Protein AF-V9IJ85-F1 (afdb_monomer_lite)

Sequence (148 aa):
MTEASREPELADPENPDKTALNLTSASNKMKPLPERGTWSTKLDFILSVVGLAIGLGNVWRFPYLCYKNGGGAFLIPYFLTLVLAGIPMFFMELALGQMLTVGGLGVFKIAPLFKGIGYAAAVMSCWMNVYYIVILAWAIFYFFMFHA

Structure (mmCIF, N/CA/C/O backbone):
data_AF-V9IJ85-F1
#
_entry.id   AF-V9IJ85-F1
#
loop_
_atom_site.group_PDB
_atom_site.id
_atom_site.type_symbol
_atom_site.label_atom_id
_atom_site.label_alt_id
_atom_site.label_comp_id
_atom_site.label_asym_id
_atom_site.label_entity_id
_atom_site.label_seq_id
_atom_site.pdbx_PDB_ins_code
_atom_site.Cartn_x
_atom_site.Cartn_y
_atom_site.Cartn_z
_atom_site.occupancy
_atom_site.B_iso_or_equiv
_atom_site.auth_seq_id
_atom_site.auth_comp_id
_atom_site.auth_asym_id
_atom_site.auth_atom_id
_atom_site.pdbx_PDB_model_num
ATOM 1 N N . MET A 1 1 ? 23.649 38.481 45.532 1.00 37.12 1 MET A N 1
ATOM 2 C CA . MET A 1 1 ? 23.241 38.721 46.929 1.00 37.12 1 MET A CA 1
ATOM 3 C C . MET A 1 1 ? 21.726 38.827 46.903 1.00 37.12 1 MET A C 1
ATOM 5 O O . MET A 1 1 ? 21.213 39.809 46.394 1.00 37.12 1 MET A O 1
ATOM 9 N N . THR A 1 2 ? 21.079 37.660 46.958 1.00 39.44 2 THR A N 1
ATOM 10 C CA . THR A 1 2 ? 20.395 37.089 48.150 1.00 39.44 2 THR A CA 1
ATOM 11 C C . THR A 1 2 ? 18.951 37.603 48.198 1.00 39.44 2 THR A C 1
ATOM 13 O O . THR A 1 2 ? 18.732 38.784 48.413 1.00 39.44 2 THR A O 1
ATOM 16 N N . GLU A 1 3 ? 17.987 36.864 47.641 1.00 40.53 3 GLU A N 1
ATOM 17 C CA . GLU A 1 3 ? 17.265 35.720 48.240 1.00 40.53 3 GLU A CA 1
ATOM 18 C C . GLU A 1 3 ? 16.127 36.186 49.152 1.00 40.53 3 GLU A C 1
ATOM 20 O O . GLU A 1 3 ? 16.358 36.763 50.205 1.00 40.53 3 GLU A O 1
ATOM 25 N N . ALA A 1 4 ? 14.898 35.931 48.704 1.00 38.41 4 ALA A N 1
ATOM 26 C CA . ALA A 1 4 ? 13.751 35.651 49.559 1.00 38.41 4 ALA A CA 1
ATOM 27 C C . ALA A 1 4 ? 12.701 34.951 48.687 1.00 38.41 4 ALA A C 1
ATOM 29 O O . ALA A 1 4 ? 11.758 35.542 48.159 1.00 38.41 4 ALA A O 1
ATOM 30 N N . SER A 1 5 ? 12.979 33.674 48.447 1.00 39.62 5 SER A N 1
ATOM 31 C CA . SER A 1 5 ? 11.998 32.600 48.328 1.00 39.62 5 SER A CA 1
ATOM 32 C C . SER A 1 5 ? 10.696 32.972 49.040 1.00 39.62 5 SER A C 1
ATOM 34 O O . SER A 1 5 ? 10.656 33.072 50.261 1.00 39.62 5 SER A O 1
ATOM 36 N N . ARG A 1 6 ? 9.621 33.179 48.273 1.00 44.38 6 ARG A N 1
ATOM 37 C CA . ARG A 1 6 ? 8.269 33.191 48.831 1.00 44.38 6 ARG A CA 1
ATOM 38 C C . ARG A 1 6 ? 8.025 31.775 49.347 1.00 44.38 6 ARG A C 1
ATOM 40 O O . ARG A 1 6 ? 7.895 30.852 48.543 1.00 44.38 6 ARG A O 1
ATOM 47 N N . GLU A 1 7 ? 8.107 31.612 50.661 1.00 44.44 7 GLU A N 1
ATOM 48 C CA . GLU A 1 7 ? 7.879 30.347 51.349 1.00 44.44 7 GLU A CA 1
ATOM 49 C C . GLU A 1 7 ? 6.534 29.753 50.897 1.00 44.44 7 GLU A C 1
ATOM 51 O O . GLU A 1 7 ? 5.569 30.502 50.706 1.00 44.44 7 GLU A O 1
ATOM 56 N N . PRO A 1 8 ? 6.444 28.432 50.666 1.00 44.72 8 PRO A N 1
ATOM 57 C CA . PRO A 1 8 ? 5.149 27.790 50.529 1.00 44.72 8 PRO A CA 1
ATOM 58 C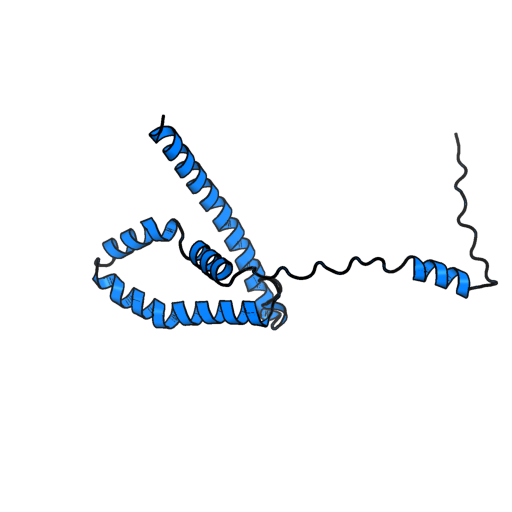 C . PRO A 1 8 ? 4.419 27.985 51.857 1.00 44.72 8 PRO A C 1
ATOM 60 O O . PRO A 1 8 ? 4.891 27.506 52.886 1.00 44.72 8 PRO A O 1
ATOM 63 N N . GLU A 1 9 ? 3.314 28.731 51.835 1.00 52.47 9 GLU A N 1
ATOM 64 C CA . GLU A 1 9 ? 2.463 28.926 53.005 1.00 52.47 9 GLU A CA 1
ATOM 65 C C . GLU A 1 9 ? 2.136 27.546 53.587 1.00 52.47 9 GLU A C 1
ATOM 67 O O . GLU A 1 9 ? 1.578 26.673 52.913 1.00 52.47 9 GLU A O 1
ATOM 72 N N . LEU A 1 10 ? 2.659 27.323 54.794 1.00 48.00 10 LEU A N 1
ATOM 73 C CA . LEU A 1 10 ? 2.679 26.047 55.487 1.00 48.00 10 LEU A CA 1
ATOM 74 C C . LEU A 1 10 ? 1.236 25.576 55.646 1.00 48.00 10 LEU A C 1
ATOM 76 O O . LEU A 1 10 ? 0.383 26.345 56.078 1.00 48.00 10 LEU A O 1
ATOM 80 N N . ALA A 1 11 ? 0.986 24.324 55.255 1.00 53.44 11 ALA A N 1
ATOM 81 C CA . ALA A 1 11 ? -0.312 23.671 55.323 1.00 53.44 11 ALA A CA 1
ATOM 82 C C . ALA A 1 11 ? -1.016 23.977 56.651 1.00 53.44 11 ALA A C 1
ATOM 84 O O . ALA A 1 11 ? -0.622 23.456 57.693 1.00 53.44 11 ALA A O 1
ATOM 85 N N . ASP A 1 12 ? -2.046 24.820 56.595 1.00 47.56 12 ASP A N 1
ATOM 86 C CA . ASP A 1 12 ? -2.911 25.088 57.733 1.00 47.56 12 ASP A CA 1
ATOM 87 C C . ASP A 1 12 ? -3.688 23.793 58.055 1.00 47.56 12 ASP A C 1
ATOM 89 O O . ASP A 1 12 ? -4.469 23.321 57.216 1.00 47.56 12 ASP A O 1
ATOM 93 N N . PRO A 1 13 ? -3.449 23.161 59.222 1.00 54.19 13 PRO A N 1
ATOM 94 C CA . PRO A 1 13 ? -4.105 21.913 59.596 1.00 54.19 13 PRO A CA 1
ATOM 95 C C . PRO A 1 13 ? -5.599 22.095 59.912 1.00 54.19 13 PRO A C 1
ATOM 97 O O . PRO A 1 13 ? -6.288 21.098 60.123 1.00 54.19 13 PRO A O 1
ATOM 100 N N . GLU A 1 14 ? -6.118 23.328 59.943 1.00 55.62 14 GLU A N 1
ATOM 101 C CA . GLU A 1 14 ? -7.492 23.615 60.363 1.00 55.62 14 GLU A CA 1
ATOM 102 C C . GLU A 1 14 ? -8.540 23.430 59.248 1.00 55.62 14 GLU A C 1
ATOM 104 O O . GLU A 1 14 ? -9.742 23.413 59.518 1.00 55.62 14 GLU A O 1
ATOM 109 N N . ASN A 1 15 ? -8.137 23.235 57.984 1.00 56.44 15 ASN A N 1
ATOM 110 C CA . ASN A 1 15 ? -9.106 22.946 56.922 1.00 56.44 15 ASN A CA 1
ATOM 111 C C . ASN A 1 15 ? -8.552 22.081 55.769 1.00 56.44 15 ASN A C 1
ATOM 113 O O . ASN A 1 15 ? -8.180 22.607 54.712 1.00 56.44 15 ASN A O 1
ATOM 117 N N . PRO A 1 16 ? -8.550 20.744 55.924 1.00 55.44 16 PRO A N 1
ATOM 118 C CA . PRO A 1 16 ? -8.091 19.824 54.882 1.00 55.44 16 PRO A CA 1
ATOM 119 C C . PRO A 1 16 ? -8.937 19.880 53.595 1.00 55.44 16 PRO A C 1
ATOM 121 O O . PRO A 1 16 ? -8.431 19.546 52.521 1.00 55.44 16 PRO A O 1
ATOM 124 N N . ASP A 1 17 ? -10.185 20.359 53.662 1.00 57.25 17 ASP A N 1
ATOM 125 C CA . ASP A 1 17 ? -11.093 20.412 52.511 1.00 57.25 17 ASP A CA 1
ATOM 126 C C . ASP A 1 17 ? -10.728 21.524 51.519 1.00 57.25 17 ASP A C 1
ATOM 128 O O . ASP A 1 17 ? -10.814 21.328 50.306 1.00 57.25 17 ASP A O 1
ATOM 132 N N . LYS A 1 18 ? -10.254 22.684 51.996 1.00 54.59 18 LYS A N 1
ATOM 133 C CA . LYS A 1 18 ? -9.856 23.813 51.127 1.00 54.59 18 LYS A CA 1
ATOM 134 C C . LYS A 1 18 ? -8.596 23.505 50.312 1.00 54.59 18 LYS A C 1
ATOM 136 O O . LYS A 1 18 ? -8.509 23.867 49.138 1.00 54.59 18 LYS A O 1
ATOM 141 N N . THR A 1 19 ? -7.648 22.785 50.906 1.00 54.44 19 THR A N 1
ATOM 142 C CA . THR A 1 19 ? -6.411 22.347 50.240 1.00 54.44 19 THR A CA 1
ATOM 143 C C . THR A 1 19 ? -6.693 21.244 49.216 1.00 54.44 19 THR A C 1
ATOM 145 O O . THR A 1 19 ? -6.159 21.278 48.105 1.00 54.44 19 THR A O 1
ATOM 148 N N . ALA A 1 20 ? -7.609 20.319 49.529 1.00 57.16 20 ALA A N 1
ATOM 149 C CA . ALA A 1 20 ? -8.085 19.308 48.588 1.00 57.16 20 ALA A CA 1
ATOM 150 C C . ALA A 1 20 ? -8.893 19.916 47.423 1.00 57.16 20 ALA A C 1
ATOM 152 O O . ALA A 1 20 ? -8.731 19.490 46.279 1.00 57.16 20 ALA A O 1
ATOM 153 N N . LEU A 1 21 ? -9.708 20.948 47.670 1.00 55.69 21 LEU A N 1
ATOM 154 C CA . LEU A 1 21 ? -10.463 21.689 46.646 1.00 55.69 21 LEU A CA 1
ATOM 155 C C . LEU A 1 21 ? -9.553 22.440 45.660 1.00 55.69 21 LEU A C 1
ATOM 157 O O . LEU A 1 21 ? -9.833 22.474 44.461 1.00 55.69 21 LEU A O 1
ATOM 161 N N . ASN A 1 22 ? -8.428 22.983 46.127 1.00 53.69 22 ASN A N 1
ATOM 162 C CA . ASN A 1 22 ? -7.446 23.652 45.267 1.00 53.69 22 ASN A CA 1
ATOM 163 C C . ASN A 1 22 ? -6.596 22.658 44.450 1.00 53.69 22 ASN A C 1
ATOM 165 O O . ASN A 1 22 ? -6.284 22.924 43.290 1.00 53.69 22 ASN A O 1
ATOM 169 N N . LEU A 1 23 ? -6.285 21.474 44.998 1.00 54.50 23 LEU A N 1
ATOM 170 C CA . LEU A 1 23 ? -5.631 20.395 44.242 1.00 54.50 23 LEU A CA 1
ATOM 171 C C . LEU A 1 23 ? -6.566 19.724 43.221 1.00 54.50 23 LEU A C 1
ATOM 173 O O . LEU A 1 23 ? -6.123 19.324 42.144 1.00 54.50 23 LEU A O 1
ATOM 177 N N . THR A 1 24 ? -7.857 19.603 43.535 1.00 53.09 24 THR A N 1
ATOM 178 C CA . THR A 1 24 ? -8.856 19.004 42.633 1.00 53.09 24 THR A CA 1
ATOM 179 C C . THR A 1 24 ? -9.293 19.958 41.525 1.00 53.09 24 THR A C 1
ATOM 181 O O . THR A 1 24 ? -9.548 19.496 40.419 1.00 53.09 24 THR A O 1
ATOM 184 N N . SER A 1 25 ? -9.295 21.274 41.760 1.00 50.31 25 SER A N 1
ATOM 185 C CA . SER A 1 25 ? -9.588 22.282 40.726 1.00 50.31 25 SER A CA 1
ATOM 186 C C . SER A 1 25 ? -8.411 22.569 39.781 1.00 50.31 25 SER A C 1
ATOM 188 O O . SER A 1 25 ? -8.627 23.017 38.654 1.00 50.31 25 SER A O 1
ATOM 190 N N . ALA A 1 26 ? -7.175 22.252 40.188 1.00 48.69 26 ALA A N 1
ATOM 191 C CA . ALA A 1 26 ? -6.003 22.250 39.308 1.00 48.69 26 ALA A CA 1
ATOM 192 C C . ALA A 1 26 ? -5.877 20.962 38.467 1.00 48.69 26 ALA A C 1
ATOM 194 O O . ALA A 1 26 ? -5.131 20.926 37.484 1.00 48.69 26 ALA A O 1
ATOM 195 N N . SER A 1 27 ? -6.623 19.911 38.820 1.00 50.59 27 SER A N 1
ATOM 196 C CA . SER A 1 27 ? -6.735 18.696 38.024 1.00 50.59 27 SER A CA 1
ATOM 197 C C . SER A 1 27 ? -7.849 18.860 36.993 1.00 50.59 27 SER A C 1
ATOM 199 O O . SER A 1 27 ? -8.987 19.175 37.320 1.00 50.59 27 SER A O 1
ATOM 201 N N . ASN A 1 28 ? -7.527 18.568 35.736 1.00 50.22 28 ASN A N 1
ATOM 202 C CA . ASN A 1 28 ? -8.488 18.322 34.663 1.00 50.22 28 ASN A CA 1
ATOM 203 C C . ASN A 1 28 ? -9.007 19.538 33.862 1.00 50.22 28 ASN A C 1
ATOM 205 O O . ASN A 1 28 ? -10.198 19.694 33.613 1.00 50.22 28 ASN A O 1
ATOM 209 N N . LYS A 1 29 ? -8.088 20.313 33.273 1.00 46.25 29 LYS A N 1
ATOM 210 C CA . LYS A 1 29 ? -8.272 20.708 31.861 1.00 46.25 29 LYS A CA 1
ATOM 211 C C . LYS A 1 29 ? -7.541 19.720 30.956 1.00 46.25 29 LYS A C 1
ATOM 213 O O . LYS A 1 29 ? -6.643 20.100 30.206 1.00 46.25 29 LYS A O 1
ATOM 218 N N . MET A 1 30 ? -7.897 18.436 31.027 1.00 55.31 30 MET A N 1
ATOM 219 C CA . MET A 1 30 ? -7.534 17.525 29.950 1.00 55.31 30 MET A CA 1
ATOM 220 C C . MET A 1 30 ? -8.358 17.959 28.740 1.00 55.31 30 MET A C 1
ATOM 222 O O . MET A 1 30 ? -9.575 17.788 28.723 1.00 55.31 30 MET A O 1
ATOM 226 N N . LYS A 1 31 ? -7.717 18.617 27.763 1.00 57.38 31 LYS A N 1
ATOM 227 C CA . LYS A 1 31 ? -8.369 18.892 26.478 1.00 57.38 31 LYS A CA 1
ATOM 228 C C . LYS A 1 31 ? -8.950 17.559 25.994 1.00 57.38 31 LYS A C 1
ATOM 230 O O . LYS A 1 31 ? -8.188 16.585 25.972 1.00 57.38 31 LYS A O 1
ATOM 235 N N . PRO A 1 32 ? -10.252 17.484 25.665 1.00 64.19 32 PRO A N 1
ATOM 236 C CA . PRO A 1 32 ? -10.807 16.267 25.098 1.00 64.19 32 PRO A CA 1
ATOM 237 C C . PRO A 1 32 ? -9.938 15.893 23.900 1.00 64.19 32 PRO A C 1
ATOM 239 O O . PRO A 1 32 ? -9.541 16.767 23.120 1.00 64.19 32 PRO A O 1
ATOM 242 N N . LEU A 1 33 ? -9.551 14.619 23.825 1.00 70.88 33 LEU A N 1
ATOM 243 C CA . LEU A 1 33 ? -8.768 14.123 22.701 1.00 70.88 33 LEU A CA 1
ATOM 244 C C . LEU A 1 33 ? -9.490 14.531 21.408 1.00 70.88 33 LEU A C 1
ATOM 246 O O . LEU A 1 33 ? -10.719 14.444 21.369 1.00 70.88 33 LEU A O 1
ATOM 250 N N . PRO A 1 34 ? -8.763 15.016 20.386 1.00 76.31 34 PRO A N 1
ATOM 251 C CA . PRO A 1 34 ? -9.386 15.456 19.147 1.00 76.31 34 PRO A CA 1
ATOM 252 C C . PRO A 1 34 ? -10.257 14.330 18.586 1.00 76.31 34 PRO A C 1
ATOM 254 O O . PRO A 1 34 ? -9.803 13.190 18.456 1.00 76.31 34 PRO A O 1
ATOM 257 N N . GLU A 1 35 ? -11.516 14.655 18.295 1.00 74.75 35 GLU A N 1
ATOM 258 C CA . GLU A 1 35 ? -12.456 13.716 17.696 1.00 74.75 35 GLU A CA 1
ATOM 259 C C . GLU A 1 35 ? -11.922 13.267 16.327 1.00 74.75 35 GLU A C 1
ATOM 261 O O . GLU A 1 35 ? -11.312 14.043 15.585 1.00 74.75 35 GLU A O 1
ATOM 266 N N . ARG A 1 36 ? -12.083 11.979 16.011 1.00 73.56 36 ARG A N 1
ATOM 267 C CA . ARG A 1 36 ? -11.551 11.389 14.780 1.00 73.56 36 ARG A CA 1
ATOM 268 C C . ARG A 1 36 ? -12.178 12.075 13.565 1.00 73.56 36 ARG A C 1
ATOM 270 O O . ARG A 1 36 ? -13.396 12.106 13.438 1.00 73.56 36 ARG A O 1
ATOM 277 N N . GLY A 1 37 ? -11.343 12.532 12.631 1.00 79.75 37 GLY A N 1
ATOM 278 C CA . GLY A 1 37 ? -11.817 13.064 11.353 1.00 79.75 37 GLY A CA 1
ATOM 279 C C . GLY A 1 37 ? -12.628 12.026 10.569 1.00 79.75 37 GLY A C 1
ATOM 280 O O . GLY A 1 37 ? -12.230 10.859 10.456 1.00 79.75 37 GLY A O 1
ATOM 281 N N . THR A 1 38 ? -13.768 12.452 10.031 1.00 82.81 38 THR A N 1
ATOM 282 C CA . THR A 1 38 ? -14.601 11.676 9.108 1.00 82.81 38 THR A CA 1
ATOM 283 C C . THR A 1 38 ? -14.288 12.067 7.665 1.00 82.81 38 THR A C 1
ATOM 285 O O . THR A 1 38 ? -13.785 13.155 7.385 1.00 82.81 38 THR A O 1
ATOM 288 N N . TRP A 1 39 ? -14.550 11.156 6.731 1.00 84.12 39 TRP A N 1
ATOM 289 C CA . TRP A 1 39 ? -14.429 11.461 5.308 1.00 84.12 39 TRP A CA 1
ATOM 290 C C . TRP A 1 39 ? -15.613 12.322 4.866 1.00 84.12 39 TRP A C 1
ATOM 292 O O . TRP A 1 39 ? -16.751 12.006 5.208 1.00 84.12 39 TRP A O 1
ATOM 302 N N . SER A 1 40 ? -15.342 13.370 4.085 1.00 84.50 40 SER A N 1
ATOM 303 C CA . SER A 1 40 ? -16.381 14.242 3.523 1.00 84.50 40 SER A CA 1
ATOM 304 C C . SER A 1 40 ? -17.260 13.474 2.528 1.00 84.50 40 SER A C 1
ATOM 306 O O . SER A 1 40 ? -18.485 13.479 2.640 1.00 84.50 40 SER A O 1
ATOM 308 N N . THR A 1 41 ? -16.634 12.718 1.613 1.00 91.50 41 THR A N 1
ATOM 309 C CA . THR A 1 41 ? -17.344 11.922 0.601 1.00 91.50 41 THR A CA 1
ATOM 310 C C . THR A 1 41 ? -16.791 10.500 0.494 1.00 91.50 41 THR A C 1
ATOM 312 O O . THR A 1 41 ? -15.603 10.244 0.686 1.00 91.50 41 THR A O 1
ATOM 315 N N . LYS A 1 42 ? -17.645 9.545 0.095 1.00 88.94 42 LYS A N 1
ATOM 316 C CA . LYS A 1 42 ? -17.224 8.164 -0.223 1.00 88.94 42 LYS A CA 1
ATOM 317 C C . LYS A 1 42 ? -16.198 8.102 -1.359 1.00 88.94 42 LYS A C 1
ATOM 319 O O . LYS A 1 42 ? -15.348 7.216 -1.362 1.00 88.94 42 LYS A O 1
ATOM 324 N N . LEU A 1 43 ? -16.276 9.034 -2.310 1.00 92.44 43 LEU A N 1
ATOM 325 C CA . LEU A 1 43 ? -15.320 9.129 -3.411 1.00 92.44 43 LEU A CA 1
ATOM 326 C C . LEU A 1 43 ? -13.919 9.494 -2.919 1.00 92.44 43 LEU A C 1
ATOM 328 O O . LEU A 1 43 ? -12.965 8.886 -3.385 1.00 92.44 43 LEU A O 1
ATOM 332 N N . ASP A 1 44 ? -13.794 10.385 -1.934 1.00 90.62 44 ASP A N 1
ATOM 333 C CA . ASP A 1 44 ? -12.498 10.768 -1.356 1.00 90.62 44 ASP A CA 1
ATOM 334 C C . ASP A 1 44 ? -11.806 9.559 -0.717 1.00 90.62 44 ASP A C 1
ATOM 336 O O . ASP A 1 44 ? -10.600 9.358 -0.872 1.00 90.62 44 ASP A O 1
ATOM 340 N N . PHE A 1 45 ? -12.588 8.702 -0.055 1.00 89.69 45 PHE A N 1
ATOM 341 C CA . PHE A 1 45 ? -12.096 7.443 0.494 1.00 89.69 45 PHE A CA 1
ATOM 342 C C . PHE A 1 45 ? -11.631 6.480 -0.607 1.00 89.69 45 PHE A C 1
ATOM 344 O O . PHE A 1 45 ? -10.506 5.985 -0.551 1.00 89.69 45 PHE A O 1
ATOM 351 N N . ILE A 1 46 ? -12.462 6.236 -1.629 1.00 91.88 46 ILE A N 1
ATOM 352 C CA . ILE A 1 46 ? -12.109 5.331 -2.736 1.00 91.88 46 ILE A CA 1
ATOM 353 C C . ILE A 1 46 ? -10.872 5.848 -3.474 1.00 91.88 46 ILE A C 1
ATOM 355 O O . ILE A 1 46 ? -9.959 5.077 -3.754 1.00 91.88 46 ILE A O 1
ATOM 359 N N . LEU A 1 47 ? -10.804 7.151 -3.743 1.00 90.94 47 LEU A N 1
ATOM 360 C CA . LEU A 1 47 ? -9.684 7.772 -4.437 1.00 90.94 47 LEU A CA 1
ATOM 361 C C . LEU A 1 47 ? -8.391 7.676 -3.620 1.00 90.94 47 LEU A C 1
ATOM 363 O O . LEU A 1 47 ? -7.343 7.371 -4.181 1.00 90.94 47 LEU A O 1
ATOM 367 N N . SER A 1 48 ? -8.467 7.851 -2.297 1.00 91.19 48 SER A N 1
ATOM 368 C CA . SER A 1 48 ? -7.321 7.667 -1.396 1.00 91.19 48 SER A CA 1
ATOM 369 C C . SER A 1 48 ? -6.800 6.228 -1.426 1.00 91.19 48 SER A C 1
ATOM 371 O O . SER A 1 48 ? -5.597 5.990 -1.501 1.00 91.19 48 SER A O 1
ATOM 373 N N . VAL A 1 49 ? -7.712 5.256 -1.410 1.00 90.50 49 VAL A N 1
ATOM 374 C CA . VAL A 1 49 ? -7.388 3.827 -1.480 1.00 90.50 49 VAL A CA 1
ATOM 375 C C . VAL A 1 49 ? -6.778 3.452 -2.834 1.00 90.50 49 VAL A C 1
ATOM 377 O O . VAL A 1 49 ? -5.780 2.735 -2.882 1.00 90.50 49 VAL A O 1
ATOM 380 N N . VAL A 1 50 ? -7.337 3.955 -3.936 1.00 91.25 50 VAL A N 1
ATOM 381 C CA . VAL A 1 50 ? -6.801 3.731 -5.286 1.00 91.25 50 VAL A CA 1
ATOM 382 C C . VAL A 1 50 ? -5.426 4.385 -5.438 1.00 91.25 50 VAL A C 1
ATOM 384 O O . VAL A 1 50 ? -4.521 3.765 -5.991 1.00 91.25 50 VAL A O 1
ATOM 387 N N . GLY A 1 51 ? -5.235 5.589 -4.891 1.00 89.62 51 GLY A N 1
ATOM 388 C CA . GLY A 1 51 ? -3.939 6.270 -4.865 1.00 89.62 51 GLY A CA 1
ATOM 389 C C . GLY A 1 51 ? -2.875 5.509 -4.071 1.00 89.62 51 GLY A C 1
ATOM 390 O O . GLY A 1 51 ? -1.714 5.498 -4.465 1.00 89.62 51 GLY A O 1
ATOM 391 N N . LEU A 1 52 ? -3.266 4.812 -2.999 1.00 87.38 52 LEU A N 1
ATOM 392 C CA . LEU A 1 52 ? -2.372 3.912 -2.267 1.00 87.38 52 LEU A CA 1
ATOM 393 C C . LEU A 1 52 ? -2.063 2.625 -3.056 1.00 87.38 52 LEU A C 1
ATOM 395 O O . LEU A 1 52 ? -0.949 2.111 -2.982 1.00 87.38 52 LEU A O 1
ATOM 399 N N . ALA A 1 53 ? -3.037 2.091 -3.798 1.00 87.75 53 ALA A N 1
ATOM 400 C CA . ALA A 1 53 ? -2.896 0.837 -4.540 1.00 87.75 53 ALA A CA 1
ATOM 401 C C . ALA A 1 53 ? -2.071 0.982 -5.834 1.00 87.75 53 ALA A C 1
ATOM 403 O O . ALA A 1 53 ? -1.374 0.046 -6.240 1.00 87.75 53 ALA A O 1
ATOM 404 N N . ILE A 1 54 ? -2.142 2.140 -6.495 1.00 87.62 54 ILE A N 1
ATOM 405 C CA . ILE A 1 54 ? -1.418 2.425 -7.738 1.00 87.62 54 ILE A CA 1
ATOM 406 C C . ILE A 1 54 ? -0.083 3.099 -7.403 1.00 87.62 54 ILE A C 1
ATOM 408 O O . ILE A 1 54 ? -0.009 4.306 -7.201 1.00 87.62 54 ILE A O 1
ATOM 412 N N . GLY A 1 55 ? 0.998 2.314 -7.379 1.00 80.88 55 GLY A N 1
ATOM 413 C CA . GLY A 1 55 ? 2.360 2.821 -7.188 1.00 80.88 55 GLY A CA 1
ATOM 414 C C . GLY A 1 55 ? 3.190 2.838 -8.474 1.00 80.88 55 GLY A C 1
ATOM 415 O O . GLY A 1 55 ? 2.970 2.033 -9.379 1.00 80.88 55 GLY A O 1
ATOM 416 N N . LEU A 1 56 ? 4.225 3.685 -8.508 1.00 77.88 56 LEU A N 1
ATOM 417 C CA . LEU A 1 56 ? 5.271 3.686 -9.546 1.00 77.88 56 LEU A CA 1
ATOM 418 C C . LEU A 1 56 ? 5.865 2.284 -9.783 1.00 77.88 56 LEU A C 1
ATOM 420 O O . LEU A 1 56 ? 6.106 1.890 -10.923 1.00 77.88 56 LEU A O 1
ATOM 424 N N . GLY A 1 57 ? 5.999 1.489 -8.716 1.00 73.38 57 GLY A N 1
ATOM 425 C CA . GLY A 1 57 ? 6.430 0.096 -8.798 1.00 73.38 57 GLY A CA 1
ATOM 426 C C . GLY A 1 57 ? 5.566 -0.760 -9.727 1.00 73.38 57 GLY A C 1
ATOM 427 O O . GLY A 1 57 ? 6.112 -1.577 -10.462 1.00 73.38 57 GLY A O 1
ATOM 428 N N . ASN A 1 58 ? 4.249 -0.547 -9.778 1.00 81.94 58 ASN A N 1
ATOM 429 C CA . ASN A 1 58 ? 3.366 -1.320 -10.655 1.00 81.94 58 ASN A CA 1
ATOM 430 C C . ASN A 1 58 ? 3.627 -1.012 -12.137 1.00 81.94 58 ASN A C 1
ATOM 432 O O . ASN A 1 58 ? 3.503 -1.905 -12.966 1.00 81.94 58 ASN A O 1
ATOM 436 N N . VAL A 1 59 ? 4.049 0.211 -12.470 1.00 83.56 59 VAL A N 1
ATOM 437 C CA . VAL A 1 59 ? 4.243 0.652 -13.861 1.00 83.56 59 VAL A CA 1
ATOM 438 C C . VAL A 1 59 ? 5.430 -0.047 -14.523 1.00 83.56 59 VAL A C 1
ATOM 440 O O . VAL A 1 59 ? 5.330 -0.436 -15.681 1.00 83.56 59 VAL A O 1
ATOM 443 N N . TRP A 1 60 ? 6.541 -0.255 -13.807 1.00 81.31 60 TRP A N 1
ATOM 444 C CA . TRP A 1 60 ? 7.733 -0.901 -14.379 1.00 81.31 60 TRP A CA 1
ATOM 445 C C . TRP A 1 60 ? 7.918 -2.360 -13.952 1.00 81.31 60 TRP A C 1
ATOM 447 O O . TRP A 1 60 ? 8.430 -3.171 -14.725 1.00 81.31 60 TRP A O 1
ATOM 457 N N . ARG A 1 61 ? 7.514 -2.739 -12.731 1.00 84.19 61 ARG A N 1
ATOM 458 C CA . ARG A 1 61 ? 7.763 -4.087 -12.189 1.00 84.19 61 ARG A CA 1
ATOM 459 C C . ARG A 1 61 ? 6.842 -5.104 -12.839 1.00 84.1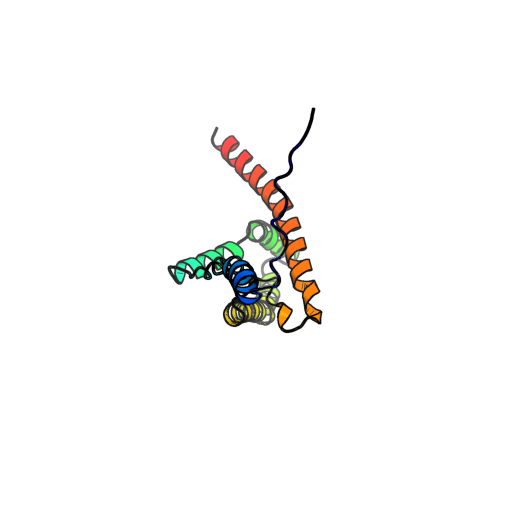9 61 ARG A C 1
ATOM 461 O O . ARG A 1 61 ? 7.298 -6.201 -13.153 1.00 84.19 61 ARG A O 1
ATOM 468 N N . PHE A 1 62 ? 5.572 -4.749 -13.033 1.00 85.94 62 PHE A N 1
ATOM 469 C CA . PHE A 1 62 ? 4.586 -5.662 -13.599 1.00 85.94 62 PHE A CA 1
ATOM 470 C C . PHE A 1 62 ? 4.924 -6.037 -15.050 1.00 85.94 62 PHE A C 1
ATOM 472 O O . PHE A 1 62 ? 5.028 -7.238 -15.311 1.00 85.94 62 PHE A O 1
ATOM 479 N N . PRO A 1 63 ? 5.216 -5.092 -15.971 1.00 85.00 63 PRO A N 1
ATOM 480 C CA . PRO A 1 63 ? 5.626 -5.454 -17.328 1.00 85.00 63 PRO A CA 1
ATOM 481 C C . PRO A 1 63 ? 6.924 -6.263 -17.355 1.00 85.00 63 PRO A C 1
ATOM 483 O O . PRO A 1 63 ? 7.019 -7.244 -18.090 1.00 85.00 63 PRO A O 1
ATOM 486 N N . TYR A 1 64 ? 7.898 -5.904 -16.509 1.00 85.56 64 TYR A N 1
ATOM 487 C CA . TYR A 1 64 ? 9.168 -6.624 -16.412 1.00 85.56 64 TYR A CA 1
ATOM 488 C C . TYR A 1 64 ? 8.981 -8.090 -15.977 1.00 85.56 64 TYR A C 1
ATOM 490 O O . TYR A 1 64 ? 9.552 -8.996 -16.585 1.00 85.56 64 TYR A O 1
ATOM 498 N N . LEU A 1 65 ? 8.152 -8.345 -14.956 1.00 86.19 65 LEU A N 1
ATOM 499 C CA . LEU A 1 65 ? 7.844 -9.704 -14.495 1.00 86.19 65 LEU A CA 1
ATOM 500 C C . LEU A 1 65 ? 7.032 -10.494 -15.522 1.00 86.19 65 LEU A C 1
ATOM 502 O O . LEU A 1 65 ? 7.337 -11.665 -15.743 1.00 86.19 65 LEU A O 1
ATOM 506 N N . CYS A 1 66 ? 6.043 -9.865 -16.166 1.00 86.81 66 CYS A N 1
ATOM 507 C CA . CYS A 1 66 ? 5.268 -10.510 -17.223 1.00 86.81 66 CYS A CA 1
ATOM 508 C C . CYS A 1 66 ? 6.196 -10.960 -18.348 1.00 86.81 66 CYS A C 1
ATOM 510 O O . CYS A 1 66 ? 6.185 -12.129 -18.710 1.00 86.81 66 CYS A O 1
ATOM 512 N N . TYR A 1 67 ? 7.063 -10.073 -18.844 1.00 85.56 67 TYR A N 1
ATOM 513 C CA . TYR A 1 67 ? 7.970 -10.398 -19.943 1.00 85.56 67 TYR A CA 1
ATOM 514 C C . TYR A 1 67 ? 8.917 -11.557 -19.601 1.00 85.56 67 TYR A C 1
AT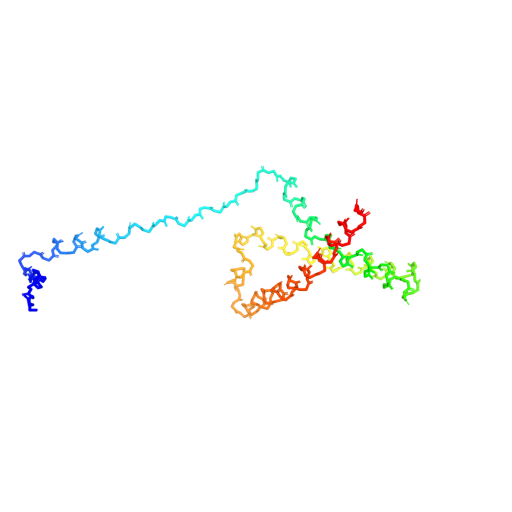OM 516 O O . TYR A 1 67 ? 9.084 -12.476 -20.400 1.00 85.56 67 TYR A O 1
ATOM 524 N N . LYS A 1 68 ? 9.488 -11.568 -18.390 1.00 88.25 68 LYS A N 1
ATOM 525 C CA . LYS A 1 68 ? 10.419 -12.621 -17.959 1.00 88.25 68 LYS A CA 1
ATOM 526 C C . LYS A 1 68 ? 9.745 -13.984 -17.751 1.00 88.25 68 LYS A C 1
ATOM 528 O O . LYS A 1 68 ? 10.372 -15.011 -17.991 1.00 88.25 68 LYS A O 1
ATOM 533 N N . ASN A 1 69 ? 8.484 -14.003 -17.323 1.00 86.81 69 ASN A N 1
ATOM 534 C CA . ASN A 1 69 ? 7.778 -15.220 -16.915 1.00 86.81 69 ASN A CA 1
ATOM 535 C C . ASN A 1 69 ? 6.814 -15.751 -17.994 1.00 86.81 69 ASN A C 1
ATOM 537 O O . ASN A 1 69 ? 5.766 -16.310 -17.672 1.00 86.81 69 ASN A O 1
ATOM 541 N N . GLY A 1 70 ? 7.153 -15.579 -19.275 1.00 84.94 70 GLY A N 1
ATOM 542 C CA . GLY A 1 70 ? 6.351 -16.106 -20.388 1.00 84.94 70 GLY A CA 1
ATOM 543 C C . GLY A 1 70 ? 5.241 -15.169 -20.879 1.00 84.94 70 GLY A C 1
ATOM 544 O O . GLY A 1 70 ? 4.246 -15.626 -21.442 1.00 84.94 70 GLY A O 1
ATOM 545 N N . GLY A 1 71 ? 5.391 -13.859 -20.669 1.00 85.31 71 GLY A N 1
ATOM 546 C CA . GLY A 1 71 ? 4.498 -12.819 -21.177 1.00 85.31 71 GLY A CA 1
ATOM 547 C C . GLY A 1 71 ? 3.067 -12.979 -20.670 1.00 85.31 71 GLY A C 1
ATOM 548 O O . GLY A 1 71 ? 2.793 -12.878 -19.475 1.00 85.31 71 GLY A O 1
ATOM 549 N N . GLY A 1 72 ? 2.155 -13.250 -21.606 1.00 82.31 72 GLY A N 1
ATOM 550 C CA . GLY A 1 72 ? 0.726 -13.435 -21.348 1.00 82.31 72 GLY A CA 1
ATOM 551 C C . GLY A 1 72 ? 0.399 -14.594 -20.398 1.00 82.31 72 GLY A C 1
ATOM 552 O O . GLY A 1 72 ? -0.577 -14.518 -19.655 1.00 82.31 72 GLY A O 1
ATOM 553 N N . ALA A 1 73 ? 1.224 -15.647 -20.363 1.00 88.44 73 ALA A N 1
ATOM 554 C CA . ALA A 1 73 ? 0.975 -16.815 -19.514 1.00 88.44 73 ALA A CA 1
ATOM 555 C C . ALA A 1 73 ? 1.090 -16.498 -18.011 1.00 88.44 73 ALA A C 1
ATOM 557 O O . ALA A 1 73 ? 0.415 -17.124 -17.195 1.00 88.44 73 ALA A O 1
ATOM 558 N N . PHE A 1 74 ? 1.879 -15.481 -17.640 1.00 86.94 74 PHE A N 1
ATOM 559 C CA . PHE A 1 74 ? 2.024 -15.024 -16.256 1.00 86.94 74 PHE A CA 1
ATOM 560 C C . PHE A 1 74 ? 0.732 -14.412 -15.685 1.00 86.94 74 PHE A C 1
ATOM 562 O O . PHE A 1 74 ? 0.551 -14.374 -14.468 1.00 86.94 74 PHE A O 1
ATOM 569 N N . LEU A 1 75 ? -0.203 -13.980 -16.540 1.00 87.88 75 LEU A N 1
ATOM 570 C CA . LEU A 1 75 ? -1.460 -13.383 -16.088 1.00 87.88 75 LEU A CA 1
ATOM 571 C C . LEU A 1 75 ? -2.385 -14.414 -15.424 1.00 87.88 75 LEU A C 1
ATOM 573 O O . LEU A 1 75 ? -3.122 -14.058 -14.511 1.00 87.88 75 LEU A O 1
ATOM 577 N N . ILE A 1 76 ? -2.325 -15.687 -15.825 1.00 90.88 76 ILE A N 1
ATOM 578 C CA . ILE A 1 76 ? -3.171 -16.754 -15.266 1.00 90.88 76 ILE A CA 1
ATOM 579 C C . ILE A 1 76 ? -2.915 -16.942 -13.755 1.00 90.88 76 ILE A C 1
ATOM 581 O O . ILE A 1 76 ? -3.855 -16.777 -12.973 1.00 90.88 76 ILE A O 1
ATOM 585 N N . PRO A 1 77 ? -1.677 -17.224 -13.291 1.00 91.50 77 PRO A N 1
ATOM 586 C CA . PRO A 1 77 ? -1.396 -17.315 -11.859 1.00 91.50 77 PRO A CA 1
ATOM 587 C C . PRO A 1 77 ? -1.540 -15.961 -11.147 1.00 91.50 77 PRO A C 1
ATOM 589 O O . PRO A 1 77 ? -1.924 -15.927 -9.976 1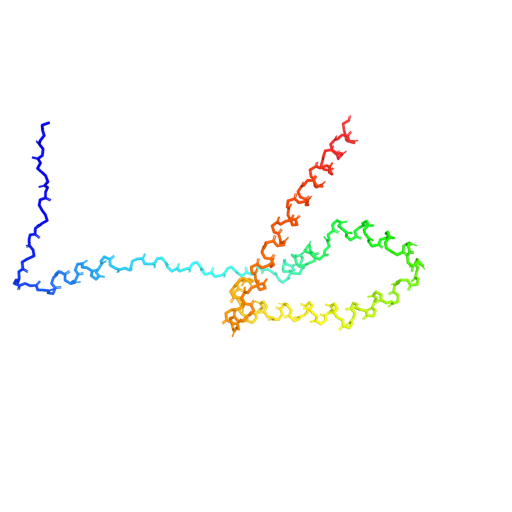.00 91.50 77 PRO A O 1
ATOM 592 N N . TYR A 1 78 ? -1.294 -14.841 -11.836 1.00 90.31 78 TYR A N 1
ATOM 593 C CA . TYR A 1 78 ? -1.494 -13.507 -11.269 1.00 90.31 78 TYR A CA 1
ATOM 594 C C . TYR A 1 78 ? -2.962 -13.267 -10.887 1.00 90.31 78 TYR A C 1
ATOM 596 O O . TYR A 1 78 ? -3.246 -12.944 -9.737 1.00 90.31 78 TYR A O 1
ATOM 604 N N . PHE A 1 79 ? -3.911 -13.505 -11.797 1.00 92.81 79 PHE A N 1
ATOM 605 C CA . PHE A 1 79 ? -5.336 -13.355 -11.492 1.00 92.81 79 PHE A CA 1
ATOM 606 C C . PHE A 1 79 ? -5.828 -14.379 -10.470 1.00 92.81 79 PHE A C 1
ATOM 608 O O . PHE A 1 79 ? -6.629 -14.031 -9.604 1.00 92.81 79 PHE A O 1
ATOM 615 N N . LEU A 1 80 ? -5.323 -15.615 -10.518 1.00 95.06 80 LEU A N 1
ATOM 616 C CA . LEU A 1 80 ? -5.675 -16.642 -9.540 1.00 95.06 80 LEU A CA 1
ATOM 617 C C . LEU A 1 80 ? -5.293 -16.207 -8.116 1.00 95.06 80 LEU A C 1
ATOM 619 O O . LEU A 1 80 ? -6.122 -16.227 -7.211 1.00 95.06 80 LEU A O 1
ATOM 623 N N . THR A 1 81 ? -4.050 -15.764 -7.919 1.00 94.19 81 THR A N 1
ATOM 624 C CA . THR A 1 81 ? -3.579 -15.281 -6.609 1.00 94.19 81 THR A CA 1
ATOM 625 C C . THR A 1 81 ? -4.237 -13.964 -6.197 1.00 94.19 81 THR A C 1
ATOM 627 O O . THR A 1 81 ? -4.512 -13.765 -5.014 1.00 94.19 81 THR A O 1
ATOM 630 N N . LEU A 1 82 ? -4.575 -13.095 -7.152 1.00 92.88 82 LEU A N 1
ATOM 631 C CA . LEU A 1 82 ? -5.327 -11.870 -6.894 1.00 92.88 82 LEU A CA 1
ATOM 632 C C . LEU A 1 82 ? -6.725 -12.179 -6.349 1.00 92.88 82 LEU A C 1
ATOM 634 O O . LEU A 1 82 ? -7.114 -11.605 -5.337 1.00 92.88 82 LEU A O 1
ATOM 638 N N . VAL A 1 83 ? -7.468 -13.097 -6.968 1.00 95.38 83 VAL A N 1
ATOM 639 C CA . VAL A 1 83 ? -8.832 -13.430 -6.530 1.00 95.38 83 VAL A CA 1
ATOM 640 C C . VAL A 1 83 ? -8.828 -14.263 -5.248 1.00 95.38 83 VAL A C 1
ATOM 642 O O . VAL A 1 83 ? -9.646 -14.014 -4.367 1.00 95.38 83 VAL A O 1
ATOM 645 N N . LEU A 1 84 ? -7.906 -15.222 -5.113 1.00 94.94 84 LEU A N 1
ATOM 646 C CA . LEU A 1 84 ? -7.874 -16.124 -3.957 1.00 94.94 84 LEU A CA 1
ATOM 647 C C . LEU A 1 84 ? -7.242 -15.506 -2.706 1.00 94.94 8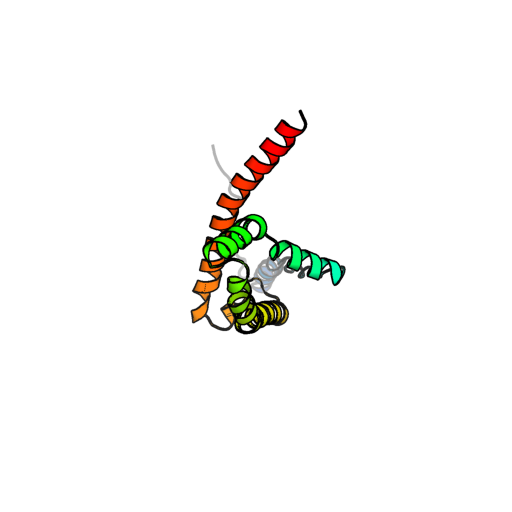4 LEU A C 1
ATOM 649 O O . LEU A 1 84 ? -7.649 -15.844 -1.600 1.00 94.94 84 LEU A O 1
ATOM 653 N N . ALA A 1 85 ? -6.244 -14.633 -2.858 1.00 94.31 85 ALA A N 1
ATOM 654 C CA . ALA A 1 85 ? -5.500 -14.071 -1.730 1.00 94.31 85 ALA A CA 1
ATOM 655 C C . ALA A 1 85 ? -5.532 -12.540 -1.701 1.00 94.31 85 ALA A C 1
ATOM 657 O O . ALA A 1 85 ? -5.734 -11.965 -0.635 1.00 94.31 85 ALA A O 1
ATOM 658 N N . GLY A 1 86 ? -5.390 -11.873 -2.850 1.00 92.75 86 GLY A N 1
ATOM 659 C CA . GLY A 1 86 ? -5.361 -10.410 -2.929 1.00 92.75 86 GLY A CA 1
ATOM 660 C C . GLY A 1 86 ? -6.657 -9.748 -2.452 1.00 92.75 86 GLY A C 1
ATOM 661 O O . GLY A 1 86 ? -6.634 -8.956 -1.512 1.00 92.75 86 GLY A O 1
ATOM 662 N N . ILE A 1 87 ? -7.794 -10.098 -3.063 1.00 93.50 87 ILE A N 1
ATOM 663 C CA . ILE A 1 87 ? -9.107 -9.525 -2.728 1.00 93.50 87 ILE A CA 1
ATOM 664 C C . ILE A 1 87 ? -9.506 -9.858 -1.280 1.00 93.50 87 ILE A C 1
ATOM 666 O O . ILE A 1 87 ? -9.863 -8.924 -0.558 1.00 93.50 87 ILE A O 1
ATOM 670 N N . PRO A 1 88 ? -9.416 -11.118 -0.802 1.00 94.19 88 PRO A N 1
ATOM 671 C CA . PRO A 1 88 ? -9.780 -11.438 0.577 1.00 94.19 88 PRO A CA 1
ATOM 672 C C . PRO A 1 88 ? -8.900 -10.731 1.609 1.00 94.19 88 PRO A C 1
ATOM 674 O O . PRO A 1 88 ? -9.423 -10.210 2.591 1.00 94.19 88 PRO A O 1
ATOM 677 N N . MET A 1 89 ? -7.583 -10.652 1.378 1.00 91.25 89 MET A N 1
ATOM 678 C CA . MET A 1 89 ? -6.662 -9.947 2.276 1.00 91.25 89 MET A CA 1
ATOM 679 C C . MET A 1 89 ? -6.971 -8.448 2.322 1.00 91.25 89 MET A C 1
ATOM 681 O O . MET A 1 89 ? -7.040 -7.865 3.402 1.00 91.25 89 MET A O 1
ATOM 685 N N . PHE A 1 90 ? -7.207 -7.831 1.164 1.00 91.00 90 PHE A N 1
ATOM 686 C CA . PHE A 1 90 ? -7.545 -6.415 1.078 1.00 91.00 90 PHE A CA 1
ATOM 687 C C . PHE A 1 90 ? -8.877 -6.097 1.770 1.00 91.00 90 PHE A C 1
ATOM 689 O O . PHE A 1 90 ? -8.975 -5.137 2.534 1.00 91.00 90 PHE A O 1
ATOM 696 N N . PHE A 1 91 ? -9.896 -6.933 1.559 1.00 91.31 91 PHE A N 1
ATOM 697 C CA . PHE A 1 91 ? -11.183 -6.788 2.232 1.00 91.31 91 PHE A CA 1
ATOM 698 C C . PHE A 1 91 ? -11.059 -6.954 3.751 1.00 91.31 91 PHE A C 1
ATOM 700 O O . PHE A 1 91 ? -11.637 -6.164 4.495 1.00 91.31 91 PHE A O 1
ATOM 707 N N . MET A 1 92 ? -10.281 -7.938 4.214 1.00 90.50 92 MET A N 1
ATOM 708 C CA . MET A 1 92 ? -10.026 -8.154 5.640 1.00 90.50 92 MET A CA 1
ATOM 709 C C . MET A 1 92 ? -9.366 -6.929 6.282 1.00 90.50 92 MET A C 1
ATOM 711 O O . MET A 1 92 ? -9.818 -6.480 7.333 1.00 90.50 92 MET A O 1
ATOM 715 N N . GLU A 1 93 ? -8.343 -6.358 5.644 1.00 88.00 93 GLU A N 1
ATOM 716 C CA . GLU A 1 93 ? -7.647 -5.164 6.139 1.00 88.00 93 GLU A CA 1
ATOM 717 C C . GLU A 1 93 ? -8.598 -3.963 6.248 1.00 88.00 93 GLU A C 1
ATOM 719 O O . GLU A 1 93 ? -8.640 -3.279 7.274 1.00 88.00 93 GLU A O 1
ATOM 724 N N . LEU A 1 94 ? -9.427 -3.734 5.222 1.00 89.00 94 LEU A N 1
ATOM 725 C CA . LEU A 1 94 ? -10.423 -2.664 5.248 1.00 89.00 94 LEU A CA 1
ATOM 726 C C . LEU A 1 94 ? -11.487 -2.893 6.326 1.00 89.00 94 LEU A C 1
ATOM 728 O O . LEU A 1 94 ? -11.814 -1.959 7.058 1.00 89.00 94 LEU A O 1
ATOM 732 N N . ALA A 1 95 ? -12.016 -4.112 6.447 1.00 88.75 95 ALA A N 1
ATOM 733 C CA . ALA A 1 95 ? -13.014 -4.456 7.455 1.00 88.75 95 ALA A CA 1
ATOM 734 C C . ALA A 1 95 ? -12.463 -4.248 8.872 1.00 88.75 95 ALA A C 1
ATOM 736 O O . ALA A 1 95 ? -13.105 -3.587 9.687 1.00 88.75 95 ALA A O 1
ATOM 737 N N . LEU A 1 96 ? -11.241 -4.718 9.145 1.00 85.19 96 LEU A N 1
ATOM 738 C CA . LEU A 1 96 ? -10.561 -4.496 10.421 1.00 85.19 96 LEU A CA 1
ATOM 739 C C . LEU A 1 96 ? -10.338 -3.004 10.685 1.00 85.19 96 LEU A C 1
ATOM 741 O O . LEU A 1 96 ? -10.643 -2.533 11.780 1.00 85.19 96 LEU A O 1
ATOM 745 N N . GLY A 1 97 ? -9.884 -2.242 9.687 1.00 84.44 97 GLY A N 1
ATOM 746 C CA . GLY A 1 97 ? -9.692 -0.796 9.806 1.00 84.44 97 GLY A CA 1
ATOM 747 C C . GLY A 1 97 ? -10.981 -0.029 10.128 1.00 84.44 97 GLY A C 1
ATOM 748 O O . GLY A 1 97 ? -10.954 0.911 10.926 1.00 84.44 97 GLY A O 1
ATOM 749 N N . GLN A 1 98 ? -12.117 -0.447 9.560 1.00 84.62 98 GLN A N 1
ATOM 750 C CA . GLN A 1 98 ? -13.428 0.142 9.854 1.00 84.62 98 GLN A CA 1
ATOM 751 C C . GLN A 1 98 ? -13.975 -0.292 11.222 1.00 84.62 98 GLN A C 1
ATOM 753 O O . GLN A 1 98 ? -14.533 0.537 11.932 1.00 84.62 98 GLN A O 1
ATOM 758 N N . MET A 1 99 ? -13.798 -1.557 11.620 1.00 81.56 99 MET A N 1
ATOM 759 C CA . MET A 1 99 ? -14.314 -2.088 12.892 1.00 81.56 99 MET A CA 1
ATOM 760 C C . MET A 1 99 ? -13.567 -1.547 14.110 1.00 81.56 99 MET A C 1
ATOM 762 O O . MET A 1 99 ? -14.173 -1.230 15.130 1.00 81.56 99 MET A O 1
ATOM 766 N N . LEU A 1 100 ? -12.242 -1.465 14.025 1.00 77.56 100 LEU A N 1
ATOM 767 C CA . LEU A 1 100 ? -11.407 -1.050 15.146 1.00 77.56 100 LEU A CA 1
ATOM 768 C C . LEU A 1 100 ? -11.389 0.462 15.319 1.00 77.56 100 LEU A C 1
ATOM 770 O O . LEU A 1 100 ? -11.215 0.938 16.436 1.00 77.56 100 LEU A O 1
ATOM 774 N N . THR A 1 101 ? -11.557 1.230 14.238 1.00 72.25 101 THR A N 1
ATOM 775 C CA . THR A 1 101 ? -11.493 2.707 14.192 1.00 72.25 101 THR A CA 1
ATOM 776 C C . THR A 1 101 ? -10.209 3.342 14.767 1.00 72.25 101 THR A C 1
ATOM 778 O O . THR A 1 101 ? -10.010 4.553 14.643 1.00 72.25 101 THR A O 1
ATOM 781 N N . VAL A 1 102 ? -9.287 2.540 15.308 1.00 70.31 102 VAL A N 1
ATOM 782 C CA . VAL A 1 102 ? -7.941 2.904 15.763 1.00 70.31 102 VAL A CA 1
ATOM 783 C C . VAL A 1 102 ? -6.919 2.730 14.639 1.00 70.31 102 VAL A C 1
ATOM 785 O O . VAL A 1 102 ? -7.082 1.896 13.754 1.00 70.31 102 VAL A O 1
ATOM 788 N N . GLY A 1 103 ? -5.849 3.532 14.663 1.00 69.44 103 GLY A N 1
ATOM 789 C CA . GLY A 1 103 ? -4.773 3.447 13.667 1.00 69.44 103 GLY A CA 1
ATOM 790 C C . GLY A 1 103 ? -4.051 2.092 13.674 1.00 69.44 103 GLY A C 1
ATOM 791 O O . GLY A 1 103 ? -4.158 1.336 14.638 1.00 69.44 103 GLY A O 1
ATOM 792 N N . GLY A 1 104 ? -3.261 1.804 12.633 1.00 65.81 104 GLY A N 1
ATOM 793 C CA . GLY A 1 104 ? -2.626 0.489 12.418 1.00 65.81 104 GLY A CA 1
ATOM 794 C C . GLY A 1 104 ? -1.745 -0.030 13.568 1.00 65.81 104 GLY A C 1
ATOM 795 O O . GLY A 1 104 ? -1.605 -1.234 13.745 1.00 65.81 104 GLY A O 1
ATOM 796 N N . LEU A 1 105 ? -1.211 0.854 14.420 1.00 65.38 105 LEU A N 1
ATOM 797 C CA . LEU A 1 105 ? -0.493 0.467 15.647 1.00 65.38 105 LEU A CA 1
ATOM 798 C C . LEU A 1 105 ? -1.426 0.115 16.824 1.00 65.38 105 LEU A C 1
ATOM 800 O O . LEU A 1 105 ? -1.038 -0.619 17.730 1.00 65.38 105 LEU A O 1
ATOM 804 N N . GLY A 1 106 ? -2.650 0.647 16.829 1.00 61.41 106 GLY A N 1
ATOM 805 C CA . GLY A 1 106 ? -3.678 0.406 17.845 1.00 61.41 106 GLY A CA 1
ATOM 806 C C . GLY A 1 106 ? -4.566 -0.809 17.559 1.00 61.41 106 GLY A C 1
ATOM 807 O O . GLY A 1 106 ? -5.100 -1.386 18.503 1.00 61.41 106 GLY A O 1
ATOM 808 N N . VAL A 1 107 ? -4.669 -1.232 16.293 1.00 65.81 107 VAL A N 1
ATOM 809 C CA . VAL A 1 107 ? -5.414 -2.424 15.828 1.00 65.81 107 VAL A CA 1
ATOM 810 C C . VAL A 1 107 ? -4.999 -3.689 16.591 1.00 65.81 107 VAL A C 1
ATOM 812 O O . VAL A 1 107 ? -5.841 -4.479 17.014 1.00 65.81 107 VAL A O 1
ATOM 815 N N . PHE A 1 108 ? -3.704 -3.841 16.883 1.00 66.06 108 PHE A N 1
ATOM 816 C CA . PHE A 1 108 ? -3.164 -5.013 17.582 1.00 66.06 108 PHE A CA 1
ATOM 817 C C . PHE A 1 108 ? -3.381 -5.015 19.105 1.00 66.06 108 PHE A C 1
ATOM 819 O O . PHE A 1 108 ? -2.834 -5.868 19.801 1.00 66.06 108 PHE A O 1
ATOM 826 N N . LYS A 1 109 ? -4.193 -4.100 19.657 1.00 62.16 109 LYS A N 1
ATOM 827 C CA . LYS A 1 109 ? -4.611 -4.182 21.067 1.00 62.16 109 LYS A CA 1
ATOM 828 C C . LYS A 1 109 ? -5.623 -5.297 21.346 1.00 62.16 109 LYS A C 1
ATOM 830 O O . LYS A 1 109 ? -5.736 -5.690 22.501 1.00 62.16 109 LYS A O 1
ATOM 835 N N . ILE A 1 110 ? -6.292 -5.840 20.321 1.00 67.19 110 ILE A N 1
ATOM 836 C CA . ILE A 1 110 ? -7.159 -7.029 20.455 1.00 67.19 110 ILE A CA 1
ATOM 837 C C . ILE A 1 110 ? -6.337 -8.276 20.813 1.00 67.19 110 ILE A C 1
ATOM 839 O O . ILE A 1 110 ? -6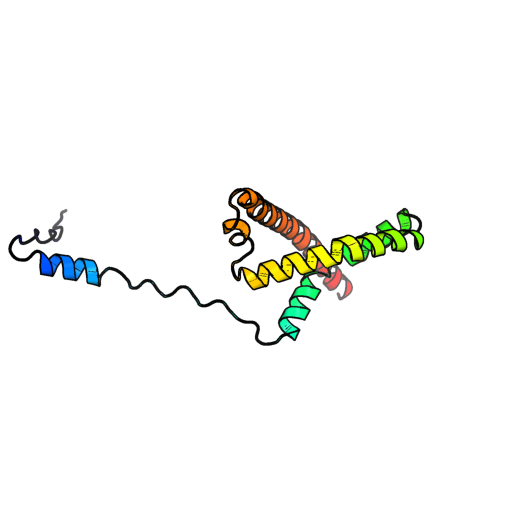.788 -9.115 21.587 1.00 67.19 110 ILE A O 1
ATOM 843 N N . ALA A 1 111 ? -5.124 -8.397 20.268 1.00 67.06 111 ALA A N 1
ATOM 844 C CA . ALA A 1 111 ? -4.254 -9.548 20.467 1.00 67.06 111 ALA A CA 1
ATOM 845 C C . ALA A 1 111 ? -2.802 -9.074 20.671 1.00 67.06 111 ALA A C 1
ATOM 847 O O . ALA A 1 111 ? -2.096 -8.822 19.690 1.00 67.06 111 ALA A O 1
ATOM 848 N N . PRO A 1 112 ? -2.317 -8.971 21.926 1.00 66.69 112 PRO A N 1
ATOM 849 C CA . PRO A 1 112 ? -0.994 -8.418 22.230 1.00 66.69 112 PRO A CA 1
ATOM 850 C C . PRO A 1 112 ? 0.162 -9.217 21.607 1.00 66.69 112 PRO A C 1
ATOM 852 O O . PRO A 1 112 ? 1.241 -8.662 21.413 1.00 66.69 112 PRO A O 1
ATOM 855 N N . LEU A 1 113 ? -0.075 -10.478 21.228 1.00 70.75 113 LEU A N 1
ATOM 856 C CA . LEU A 1 113 ? 0.875 -11.311 20.488 1.00 70.75 113 LEU A CA 1
ATOM 857 C C . LEU A 1 113 ? 1.221 -10.725 19.107 1.00 70.75 113 LEU A C 1
ATOM 859 O O . LEU A 1 113 ? 2.362 -10.808 18.663 1.00 70.75 113 LEU A O 1
ATOM 863 N N . PHE A 1 114 ? 0.264 -10.065 18.450 1.00 73.50 114 PHE A N 1
ATOM 864 C CA . PHE A 1 114 ? 0.453 -9.471 17.126 1.00 73.50 114 PHE A CA 1
ATOM 865 C C . PHE A 1 114 ? 0.908 -8.007 17.174 1.00 73.50 114 PHE A C 1
ATOM 867 O O . PHE A 1 114 ? 1.090 -7.380 16.132 1.00 73.50 114 PHE A O 1
ATOM 874 N N . LYS A 1 115 ? 1.177 -7.456 18.366 1.00 71.31 115 LYS A N 1
ATOM 875 C CA . LYS A 1 115 ? 1.651 -6.072 18.529 1.00 71.31 115 LYS A CA 1
ATOM 876 C C . LYS A 1 115 ? 2.941 -5.793 17.742 1.00 71.31 115 LYS A C 1
ATOM 878 O O . LYS A 1 115 ? 3.138 -4.676 17.270 1.00 71.31 115 LYS A O 1
ATOM 883 N N . GLY A 1 116 ? 3.785 -6.811 17.552 1.00 78.75 116 GLY A N 1
ATOM 884 C CA . GLY A 1 116 ? 5.002 -6.728 16.739 1.00 78.75 116 GLY A CA 1
ATOM 885 C C . GLY A 1 116 ? 4.752 -6.461 15.250 1.00 78.75 116 GLY A C 1
ATOM 886 O O . GLY A 1 116 ? 5.548 -5.758 14.632 1.00 78.75 116 GLY A O 1
ATOM 887 N N . ILE A 1 117 ? 3.633 -6.933 14.680 1.00 83.25 117 ILE A N 1
ATOM 888 C CA . ILE A 1 117 ? 3.307 -6.700 13.262 1.00 83.25 117 ILE A CA 1
ATOM 889 C C . ILE A 1 117 ? 3.061 -5.220 12.987 1.00 83.25 117 ILE A C 1
ATOM 891 O O . ILE A 1 117 ? 3.539 -4.709 11.977 1.00 83.25 117 ILE A O 1
ATOM 895 N N . GLY A 1 118 ? 2.396 -4.504 13.896 1.00 81.75 118 GLY A N 1
ATOM 896 C CA . GLY A 1 118 ? 2.184 -3.064 13.740 1.00 81.75 118 GLY A CA 1
ATOM 897 C C . GLY A 1 118 ? 3.500 -2.286 13.681 1.00 81.75 118 GLY A C 1
ATOM 898 O O . GLY A 1 118 ? 3.689 -1.448 12.799 1.00 81.75 118 GLY A O 1
ATOM 899 N N . TYR A 1 119 ? 4.438 -2.591 14.582 1.00 84.12 119 TYR A N 1
ATOM 900 C CA . TYR A 1 119 ? 5.757 -1.953 14.571 1.00 84.12 119 TYR A CA 1
ATOM 901 C C . TYR A 1 119 ? 6.567 -2.327 13.326 1.00 84.12 119 TYR A C 1
ATOM 903 O O . TYR A 1 119 ? 7.181 -1.450 12.722 1.00 84.12 119 TYR A O 1
ATOM 911 N N . ALA A 1 120 ? 6.526 -3.592 12.899 1.00 87.81 120 ALA A N 1
ATOM 912 C CA . ALA A 1 120 ? 7.177 -4.027 11.667 1.00 87.81 120 ALA A CA 1
ATOM 913 C C . ALA A 1 120 ? 6.618 -3.286 10.440 1.00 87.81 120 ALA A C 1
ATOM 915 O O . ALA A 1 120 ? 7.391 -2.775 9.633 1.00 87.81 120 ALA A O 1
ATOM 916 N N . ALA A 1 121 ? 5.294 -3.141 10.334 1.00 86.06 121 ALA A N 1
ATOM 917 C CA . ALA A 1 121 ? 4.653 -2.388 9.258 1.00 86.06 121 ALA A CA 1
ATOM 918 C C . ALA A 1 121 ? 5.072 -0.906 9.251 1.00 86.06 121 ALA A C 1
ATOM 920 O O . ALA A 1 121 ? 5.335 -0.347 8.186 1.00 86.06 121 ALA A O 1
ATOM 921 N N . ALA A 1 122 ? 5.206 -0.277 10.424 1.00 87.81 122 ALA A N 1
ATOM 922 C CA . ALA A 1 122 ? 5.675 1.105 10.533 1.00 87.81 122 ALA A CA 1
ATOM 923 C C . ALA A 1 122 ? 7.138 1.269 10.076 1.00 87.81 122 ALA A C 1
ATOM 925 O O . ALA A 1 122 ? 7.445 2.193 9.322 1.00 87.81 122 ALA A O 1
ATOM 926 N N . VAL A 1 123 ? 8.031 0.355 10.474 1.00 92.50 123 VAL A N 1
ATOM 927 C CA . VAL A 1 123 ? 9.440 0.361 10.037 1.00 92.50 123 VAL A CA 1
ATOM 928 C C . VAL A 1 123 ? 9.548 0.123 8.530 1.00 92.50 123 VAL A C 1
ATOM 930 O O . VAL A 1 123 ? 10.261 0.855 7.844 1.00 92.50 123 VAL A O 1
ATOM 933 N N . MET A 1 124 ? 8.797 -0.845 7.995 1.00 91.38 124 MET A N 1
ATOM 934 C CA . MET A 1 124 ? 8.749 -1.119 6.555 1.00 91.38 124 MET A CA 1
ATOM 935 C C . MET A 1 124 ? 8.237 0.088 5.765 1.00 91.38 124 MET A C 1
ATOM 937 O O . MET A 1 124 ? 8.816 0.434 4.737 1.00 91.38 124 MET A O 1
ATOM 941 N N . SER A 1 125 ? 7.200 0.768 6.262 1.00 89.56 125 SER A N 1
ATOM 942 C CA . SER A 1 125 ? 6.689 1.998 5.651 1.00 89.56 125 SER A CA 1
ATOM 943 C C . SER A 1 125 ? 7.740 3.112 5.658 1.00 89.56 125 SER A C 1
ATOM 945 O O . SER A 1 125 ? 7.940 3.771 4.639 1.00 89.56 125 SER A O 1
ATOM 947 N N . CYS A 1 126 ? 8.479 3.286 6.758 1.00 92.56 126 CYS A N 1
ATOM 948 C CA . CYS A 1 126 ? 9.569 4.260 6.836 1.00 92.56 126 CYS A CA 1
ATOM 949 C C . CYS A 1 126 ? 10.649 3.989 5.776 1.00 92.56 126 CYS A C 1
ATOM 951 O O . CYS A 1 126 ? 10.998 4.881 5.003 1.00 92.56 126 CYS A O 1
ATOM 953 N N . TRP A 1 127 ? 11.114 2.741 5.668 1.00 93.44 127 TRP A N 1
ATOM 954 C CA . TRP A 1 127 ? 12.123 2.362 4.675 1.00 93.44 127 TRP A CA 1
ATOM 955 C C . TRP A 1 127 ? 11.619 2.583 3.243 1.00 93.44 127 TRP A C 1
ATOM 957 O O . TRP A 1 127 ? 12.324 3.160 2.411 1.00 93.44 127 TRP A O 1
ATOM 967 N N . MET A 1 128 ? 10.373 2.189 2.964 1.00 90.62 128 MET A N 1
ATOM 968 C CA . MET A 1 128 ? 9.754 2.391 1.657 1.00 90.62 128 MET A CA 1
ATOM 969 C C . MET A 1 128 ? 9.716 3.879 1.283 1.00 90.62 128 MET A C 1
ATOM 971 O O . MET A 1 128 ? 10.094 4.237 0.170 1.00 90.62 128 MET A O 1
ATOM 975 N N . ASN A 1 129 ? 9.339 4.754 2.219 1.00 91.06 129 ASN A N 1
ATOM 976 C CA . ASN A 1 129 ? 9.290 6.197 1.986 1.00 91.06 129 ASN A CA 1
ATOM 977 C C . ASN A 1 129 ? 10.660 6.777 1.609 1.00 91.06 129 ASN A C 1
ATOM 979 O O . ASN A 1 129 ? 10.742 7.541 0.650 1.00 91.06 129 ASN A O 1
ATOM 983 N N . VAL A 1 130 ? 11.739 6.381 2.296 1.00 93.69 130 VAL A N 1
ATOM 984 C CA . VAL A 1 130 ? 13.096 6.872 1.987 1.00 93.69 130 VAL A CA 1
ATOM 985 C C . VAL A 1 130 ? 13.479 6.564 0.537 1.00 93.69 130 VAL A C 1
ATOM 987 O O . VAL A 1 130 ? 13.946 7.446 -0.179 1.00 93.69 130 VAL A O 1
ATOM 990 N N . TYR A 1 131 ? 13.236 5.335 0.075 1.00 90.50 131 TYR A N 1
ATOM 991 C CA . TYR A 1 131 ? 13.540 4.938 -1.303 1.00 90.50 131 TYR A CA 1
ATOM 992 C C . TYR A 1 131 ? 12.638 5.637 -2.333 1.00 90.50 131 TYR A C 1
ATOM 994 O O . TYR A 1 131 ? 13.120 6.117 -3.361 1.00 90.50 131 TYR A O 1
ATOM 1002 N N . TYR A 1 132 ? 11.336 5.733 -2.055 1.00 90.00 132 TYR A N 1
ATOM 1003 C CA . TYR A 1 132 ? 10.379 6.350 -2.975 1.00 90.00 132 TYR A CA 1
ATOM 1004 C C . TYR A 1 132 ? 10.631 7.847 -3.174 1.00 90.00 132 TYR A C 1
ATOM 1006 O O . TYR A 1 132 ? 10.537 8.323 -4.305 1.00 90.00 132 TYR A O 1
ATOM 1014 N N . ILE A 1 133 ? 10.999 8.585 -2.121 1.00 93.06 133 ILE A N 1
ATOM 1015 C CA . ILE A 1 133 ? 11.303 10.022 -2.221 1.00 93.06 133 ILE A CA 1
ATOM 1016 C C . ILE A 1 133 ? 12.494 10.269 -3.156 1.00 93.06 133 ILE A C 1
ATOM 1018 O O . ILE A 1 133 ? 12.452 11.201 -3.956 1.00 93.06 133 ILE A O 1
ATOM 1022 N N . VAL A 1 134 ? 13.526 9.418 -3.118 1.00 93.44 134 VAL A N 1
ATOM 1023 C CA . VAL A 1 134 ? 14.691 9.534 -4.016 1.00 93.44 134 VAL A CA 1
ATOM 1024 C C . VAL A 1 134 ? 14.286 9.340 -5.479 1.00 93.44 134 VAL A C 1
ATOM 1026 O O . VAL A 1 134 ? 14.683 10.129 -6.335 1.00 93.44 134 VAL A O 1
ATOM 1029 N N . ILE A 1 135 ? 13.452 8.338 -5.778 1.00 90.44 135 ILE A N 1
ATOM 1030 C CA . ILE A 1 135 ? 12.955 8.123 -7.146 1.00 90.44 135 ILE A CA 1
ATOM 1031 C C . ILE A 1 135 ? 12.090 9.296 -7.611 1.00 90.44 135 ILE A C 1
ATOM 1033 O O . ILE A 1 135 ? 12.227 9.746 -8.748 1.00 90.44 135 ILE A O 1
ATOM 1037 N N . LEU A 1 136 ? 11.207 9.801 -6.746 1.00 90.50 136 LEU A N 1
ATOM 1038 C CA . LEU A 1 136 ? 10.374 10.961 -7.060 1.00 90.50 136 LEU A CA 1
ATOM 1039 C C . LEU A 1 136 ? 11.229 12.202 -7.340 1.00 90.50 136 LEU A C 1
ATOM 1041 O O . LEU A 1 136 ? 10.944 12.927 -8.289 1.00 90.50 136 LEU A O 1
ATOM 1045 N N . ALA A 1 137 ? 12.304 12.415 -6.578 1.00 92.38 137 ALA A N 1
ATOM 1046 C CA . ALA A 1 137 ? 13.240 13.508 -6.818 1.00 92.38 137 ALA A CA 1
ATOM 1047 C C . ALA A 1 137 ? 13.891 13.406 -8.208 1.00 92.38 137 ALA A C 1
ATOM 1049 O O . ALA A 1 137 ? 13.953 14.402 -8.928 1.00 92.38 137 ALA A O 1
ATOM 1050 N N . TRP A 1 138 ? 14.309 12.207 -8.629 1.00 92.00 138 TRP A N 1
ATOM 1051 C CA . TRP A 1 138 ? 14.814 11.991 -9.988 1.00 92.00 138 TRP A CA 1
ATOM 1052 C C . TRP A 1 138 ? 13.742 12.224 -11.052 1.00 92.00 138 TRP A C 1
ATOM 1054 O O . TRP A 1 138 ? 14.017 12.894 -12.044 1.00 92.00 138 TRP A O 1
ATOM 1064 N N . ALA A 1 139 ? 12.517 11.734 -10.849 1.00 89.50 139 ALA A N 1
ATOM 1065 C CA . ALA A 1 139 ? 11.418 11.945 -11.791 1.00 89.50 139 ALA A CA 1
ATOM 1066 C C . ALA A 1 139 ? 11.128 13.441 -12.005 1.00 89.50 139 ALA A C 1
ATOM 1068 O O . ALA A 1 139 ? 10.976 13.881 -13.143 1.00 89.50 139 ALA A O 1
ATOM 1069 N N . ILE A 1 140 ? 11.118 14.230 -10.926 1.00 91.06 140 ILE A N 1
ATOM 1070 C CA . ILE A 1 140 ? 10.929 15.685 -10.982 1.00 91.06 140 ILE A CA 1
ATOM 1071 C C . ILE A 1 140 ? 12.114 16.367 -11.680 1.00 91.06 140 ILE A C 1
ATOM 1073 O O . ILE A 1 140 ? 11.904 17.233 -12.526 1.00 91.06 140 ILE A O 1
ATOM 1077 N N . PHE A 1 141 ? 13.352 15.963 -11.377 1.00 92.00 141 PHE A N 1
ATOM 1078 C CA . PHE A 1 141 ? 14.546 16.500 -12.035 1.00 92.00 141 PHE A CA 1
ATOM 1079 C C . PHE A 1 141 ? 14.502 16.294 -13.556 1.00 92.00 141 PHE A C 1
ATOM 1081 O O . PHE A 1 141 ? 14.678 17.247 -14.314 1.00 92.00 141 PHE A O 1
ATOM 1088 N N . TYR A 1 142 ? 14.199 15.074 -14.010 1.00 89.00 142 TYR A N 1
ATOM 1089 C CA . TYR A 1 142 ? 14.061 14.778 -15.437 1.00 89.00 142 TYR A CA 1
ATOM 1090 C C . TYR A 1 142 ? 12.871 15.496 -16.077 1.00 89.00 142 TYR A C 1
ATOM 1092 O O . TYR A 1 142 ? 12.975 15.904 -17.228 1.00 89.00 142 TYR A O 1
ATOM 1100 N N . PHE A 1 143 ? 11.770 15.696 -15.348 1.00 90.19 143 PHE A N 1
ATOM 1101 C CA . PHE A 1 143 ? 10.623 16.454 -15.847 1.00 90.19 143 PHE A CA 1
ATOM 1102 C C . PHE A 1 143 ? 10.984 17.916 -16.146 1.00 90.19 143 PHE A C 1
ATOM 1104 O O . PHE A 1 143 ? 10.657 18.417 -17.220 1.00 90.19 143 PHE A O 1
ATOM 1111 N N . PHE A 1 144 ? 11.704 18.587 -15.240 1.00 90.75 144 PHE A N 1
ATOM 1112 C CA . PHE A 1 144 ? 12.156 19.963 -15.467 1.00 90.75 144 PHE A CA 1
ATOM 1113 C C . PHE A 1 144 ? 13.245 20.060 -16.537 1.00 90.75 144 PHE A C 1
ATOM 1115 O O . PHE A 1 144 ? 13.188 20.961 -17.364 1.00 90.75 144 PHE A O 1
ATOM 1122 N N . MET A 1 145 ? 14.198 19.124 -16.565 1.00 88.75 145 MET A N 1
ATOM 1123 C CA . MET A 1 145 ? 15.236 19.076 -17.602 1.00 88.75 145 MET A CA 1
ATOM 1124 C C . MET A 1 145 ? 14.662 18.799 -18.998 1.00 88.75 145 MET A C 1
ATOM 1126 O O . MET A 1 145 ? 15.229 19.235 -19.985 1.00 88.75 145 MET A O 1
ATOM 1130 N N . PHE A 1 146 ? 13.556 18.062 -19.098 1.00 83.19 146 PHE A N 1
ATOM 1131 C CA . PHE A 1 146 ? 12.882 17.805 -20.370 1.00 83.19 146 PHE A CA 1
ATOM 1132 C C . PHE A 1 146 ? 12.081 19.016 -20.881 1.00 83.19 146 PHE A C 1
ATOM 1134 O O . PHE A 1 146 ? 11.832 19.122 -22.079 1.00 83.19 146 PHE A O 1
ATOM 1141 N N . HIS A 1 147 ? 11.640 19.902 -19.982 1.00 67.25 147 HIS A N 1
ATOM 1142 C CA . HIS A 1 147 ? 10.845 21.085 -20.324 1.00 67.25 147 HIS A CA 1
ATOM 1143 C C . HIS A 1 147 ? 11.687 22.358 -20.547 1.00 67.25 147 HIS A C 1
ATOM 1145 O O . HIS A 1 147 ? 11.163 23.333 -21.084 1.00 67.25 147 HIS A O 1
ATOM 1151 N N . ALA A 1 148 ? 12.954 22.358 -20.124 1.00 54.81 148 ALA A N 1
ATOM 1152 C CA . ALA A 1 148 ? 13.929 23.428 -20.347 1.00 54.81 148 ALA A CA 1
ATOM 1153 C C . ALA A 1 148 ? 14.793 23.142 -21.583 1.00 54.81 148 ALA A C 1
ATOM 1155 O O . ALA A 1 148 ? 15.088 24.111 -22.317 1.00 54.81 148 ALA A O 1
#

pLDDT: mean 77.27, std 16.44, range [37.12, 95.38]

Foldseek 3Di:
DDDDDPDDPPDDPPDPPVVVVVVVVVPDPPPPDDDDDDDPDPVVVVVVVVVVVDDPCCVPVVQVVLVVVPNPVVVVVVVVCCVPPVVVVVVVVVVLCVVQVDDLLSSCPVPVVCNVVSVVVVVVVVVVVVVVVVVVVVVVVVVVVVVD

Radius of gyration: 28.24 Å; chains: 1; bounding box: 41×56×82 Å

Secondary structure (DSSP, 8-state):
------------TT-HHHHHHHHHHSS---PPPPPPPPPS-HHHHHHHHHHHH--HHHHHHHHHHHHHTTGGGGHHHHHHHIIIIIHHHHHHHHHHHHHH-S-TTTGGGS-GGGHHHHHHHHHHHHHHHHHHHHHHHHHHHHHHHHH-

Organism: Apis cerana (NCBI:txid7461)

InterPro domains:
  IPR000175 Sodium:neurotransmitter symporter [PF00209] (36-144)
  IPR000175 Sodium:neurotransmitter symporter [PR00176] (44-65)
  IPR000175 Sodium:neurotransmitter symporter [PR00176] (73-92)
  IPR000175 Sodium:neurotransmitter symporter [PR00176] (116-142)
  IPR000175 Sodium:neurotransmitter symporter [PS00610] (60-74)
  IPR000175 Sodium:neurotransmitter symporter [PS50267] (35-148)
  IPR000175 Sodium:neurotransmitter symporter [PTHR11616] (22-145)
  IPR037272 Sodium:neurotransmitter symporter superfamily [SSF161070] (36-146)